Protein AF-A0A1M7P2T0-F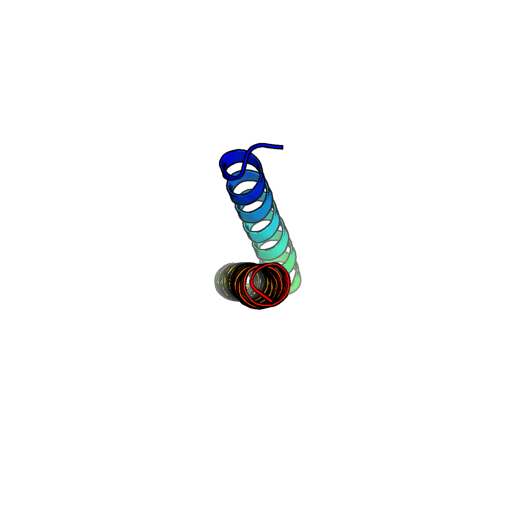1 (afdb_monomer_lite)

Sequence (59 aa):
MSMKRIIVMESIYALVVGFILGFIFDNILLGLAIGIGIGGIMVFILATINRRNLNKNKN

Organism: NCBI:txid1027249

pLDDT: mean 82.16, std 11.0, range [45.59, 91.81]

Foldseek 3Di:
DDPVVVVVVLVVQLQVQLCVVCVVVVHSPVSNVVSVVVSVVVVVVVVVVVVVVVVVVVD

Secondary structure (DSSP, 8-state):
--HHHHHHHHHHHHHHHHHHHHHHTT-HHHHHHHHHHHHHHHHHHHHHHHHHHHHHTT-

Structure (mmCIF, N/CA/C/O backbone):
data_AF-A0A1M7P2T0-F1
#
_entry.id   AF-A0A1M7P2T0-F1
#
loop_
_atom_site.group_PDB
_atom_site.id
_atom_site.type_symbol
_atom_site.label_atom_id
_atom_site.label_alt_id
_atom_site.label_comp_id
_atom_site.label_asym_id
_atom_site.label_entity_id
_atom_site.label_seq_id
_atom_site.pdbx_PDB_ins_code
_atom_site.Cartn_x
_atom_site.Cartn_y
_atom_site.Cartn_z
_atom_site.occupancy
_atom_site.B_iso_or_equiv
_atom_site.auth_seq_id
_atom_site.auth_comp_id
_atom_site.auth_asym_id
_atom_site.auth_atom_id
_atom_site.pdbx_PDB_model_num
ATOM 1 N N . MET A 1 1 ? -0.268 1.346 19.185 1.00 62.28 1 MET A N 1
ATOM 2 C CA . MET A 1 1 ? 0.306 2.063 18.019 1.00 62.28 1 MET A CA 1
ATOM 3 C C . MET A 1 1 ? -0.779 2.982 17.463 1.00 62.28 1 MET A C 1
ATOM 5 O O . MET A 1 1 ? -1.917 2.543 17.403 1.00 62.28 1 MET A O 1
ATOM 9 N N . SER A 1 2 ? -0.495 4.252 17.152 1.00 77.12 2 SER A N 1
ATOM 10 C CA . SER A 1 2 ? -1.540 5.187 16.685 1.00 77.12 2 SER A CA 1
ATOM 11 C C . SER A 1 2 ? -2.084 4.771 15.313 1.00 77.12 2 SER A C 1
ATOM 13 O O . SER A 1 2 ? -1.293 4.390 14.452 1.00 77.12 2 SER A O 1
ATOM 15 N N . MET A 1 3 ? -3.398 4.900 15.086 1.00 75.12 3 MET A N 1
ATOM 16 C CA . MET A 1 3 ? -4.066 4.592 13.807 1.00 75.12 3 MET A CA 1
ATOM 17 C C . MET A 1 3 ? -3.368 5.265 12.612 1.00 75.12 3 MET A C 1
ATOM 19 O O . MET A 1 3 ? -3.214 4.671 11.551 1.00 75.12 3 MET A O 1
ATOM 23 N N . LYS A 1 4 ? -2.846 6.482 12.821 1.00 79.56 4 LYS A N 1
ATOM 24 C CA . LYS A 1 4 ? -2.081 7.235 11.816 1.00 79.56 4 LYS A CA 1
ATOM 25 C C . LYS A 1 4 ? -0.794 6.515 11.396 1.00 79.56 4 LYS A C 1
ATOM 27 O O 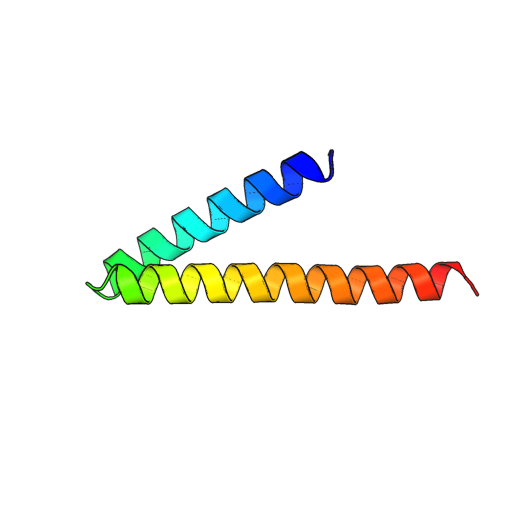. LYS A 1 4 ? -0.443 6.532 10.225 1.00 79.56 4 LYS A O 1
ATOM 32 N N . ARG A 1 5 ? -0.097 5.859 12.335 1.00 84.31 5 ARG A N 1
ATOM 33 C CA . ARG A 1 5 ? 1.124 5.086 12.038 1.00 84.31 5 ARG A CA 1
ATOM 34 C C . ARG A 1 5 ? 0.825 3.814 11.254 1.00 84.31 5 ARG A C 1
ATOM 36 O O . ARG A 1 5 ? 1.649 3.433 10.435 1.00 84.31 5 ARG A O 1
ATOM 43 N N . ILE A 1 6 ? -0.323 3.183 11.505 1.00 82.25 6 ILE A N 1
ATOM 44 C CA . ILE A 1 6 ? -0.749 1.981 10.776 1.00 82.25 6 ILE A CA 1
ATOM 45 C C . ILE A 1 6 ? -0.960 2.341 9.308 1.00 82.25 6 ILE A C 1
ATOM 47 O O . ILE A 1 6 ? -0.310 1.757 8.454 1.00 82.25 6 ILE A O 1
ATOM 51 N N . ILE A 1 7 ? -1.740 3.392 9.039 1.00 80.06 7 ILE A N 1
ATOM 52 C CA . ILE A 1 7 ? -2.008 3.870 7.676 1.00 80.06 7 ILE A CA 1
ATOM 53 C C . ILE A 1 7 ? -0.708 4.233 6.946 1.00 80.06 7 ILE A C 1
ATOM 55 O O . ILE A 1 7 ? -0.511 3.826 5.810 1.00 80.06 7 ILE A O 1
ATOM 59 N N . VAL A 1 8 ? 0.208 4.961 7.598 1.00 86.25 8 VAL A N 1
ATOM 60 C CA . VAL A 1 8 ? 1.496 5.331 6.982 1.00 86.25 8 VAL A CA 1
ATOM 61 C C . VAL A 1 8 ? 2.336 4.097 6.644 1.00 86.25 8 VAL A C 1
ATOM 63 O O . VAL A 1 8 ? 2.873 4.016 5.543 1.00 86.25 8 VAL A O 1
ATOM 66 N N . MET A 1 9 ? 2.438 3.130 7.559 1.00 86.81 9 MET A N 1
ATOM 67 C CA . MET A 1 9 ? 3.175 1.888 7.307 1.00 86.81 9 MET A CA 1
ATOM 68 C C . MET A 1 9 ? 2.546 1.070 6.178 1.00 86.81 9 MET A C 1
ATOM 70 O O . MET A 1 9 ? 3.270 0.546 5.337 1.00 86.81 9 MET A O 1
ATOM 74 N N . GLU A 1 10 ? 1.217 0.994 6.128 1.00 82.44 10 GLU A N 1
ATOM 75 C CA . GLU A 1 10 ? 0.483 0.276 5.084 1.00 82.44 10 GLU A CA 1
ATOM 76 C C . GLU A 1 10 ? 0.696 0.919 3.708 1.00 82.44 10 GLU A C 1
ATOM 78 O O . GLU A 1 10 ? 0.977 0.218 2.738 1.00 82.44 10 GLU A O 1
ATOM 83 N N . SER A 1 11 ? 0.676 2.255 3.633 1.00 83.56 11 SER A N 1
ATOM 84 C CA . SER A 1 11 ? 0.985 2.997 2.405 1.00 83.56 11 SER A CA 1
ATOM 85 C C . SER A 1 11 ? 2.414 2.752 1.917 1.00 83.56 11 SER A C 1
ATOM 87 O O . SER A 1 11 ? 2.633 2.569 0.721 1.00 83.56 11 SER A O 1
ATOM 89 N N . ILE A 1 12 ? 3.391 2.720 2.831 1.00 89.88 12 ILE A N 1
ATOM 90 C CA . ILE A 1 12 ? 4.786 2.407 2.490 1.00 89.88 12 ILE A CA 1
ATOM 91 C C . ILE A 1 12 ? 4.886 0.970 1.963 1.00 89.88 12 ILE A C 1
ATOM 93 O O . ILE A 1 12 ? 5.511 0.743 0.931 1.00 89.88 12 ILE A O 1
ATOM 97 N N . TYR A 1 13 ? 4.228 0.012 2.620 1.00 87.69 13 TYR A N 1
ATOM 98 C CA . TYR A 1 13 ? 4.198 -1.381 2.174 1.00 87.69 13 TYR A CA 1
ATOM 99 C C . TYR A 1 13 ? 3.573 -1.534 0.786 1.00 87.69 13 TYR A C 1
ATOM 101 O O . TYR A 1 13 ? 4.155 -2.200 -0.067 1.00 87.69 13 TYR A O 1
ATOM 109 N N . ALA A 1 14 ? 2.430 -0.896 0.533 1.00 85.50 14 ALA A N 1
ATOM 110 C CA . ALA A 1 14 ? 1.757 -0.949 -0.762 1.00 85.50 14 ALA A CA 1
ATOM 111 C C . ALA A 1 14 ? 2.631 -0.369 -1.887 1.00 85.50 14 ALA A C 1
ATOM 113 O O . ALA A 1 14 ? 2.687 -0.941 -2.977 1.00 85.50 14 ALA A O 1
ATOM 114 N N . LEU A 1 15 ? 3.360 0.720 -1.612 1.00 87.44 15 LEU A N 1
ATOM 115 C CA . LEU A 1 15 ? 4.315 1.302 -2.556 1.00 87.44 15 LEU A CA 1
ATOM 116 C C . LEU A 1 15 ? 5.490 0.366 -2.836 1.00 87.44 15 LEU A C 1
ATOM 118 O O . LEU A 1 15 ? 5.804 0.134 -3.999 1.00 87.44 15 LEU A O 1
ATOM 122 N N . VAL A 1 16 ? 6.113 -0.198 -1.798 1.00 91.12 16 VAL A N 1
ATOM 123 C CA . VAL A 1 16 ? 7.244 -1.127 -1.949 1.00 91.12 16 VAL A CA 1
ATOM 124 C C . VAL A 1 16 ? 6.823 -2.368 -2.734 1.00 91.12 16 VAL A C 1
ATOM 126 O O . VAL A 1 16 ? 7.492 -2.745 -3.693 1.00 91.12 16 VAL A O 1
ATOM 129 N N . VAL A 1 17 ? 5.684 -2.969 -2.385 1.00 89.31 17 VAL A N 1
ATOM 130 C CA . VAL A 1 17 ? 5.138 -4.140 -3.084 1.00 89.31 17 VAL A CA 1
ATOM 131 C C . VAL A 1 17 ? 4.800 -3.801 -4.534 1.00 89.31 17 VAL A C 1
ATOM 133 O O . VAL A 1 17 ? 5.170 -4.553 -5.433 1.00 89.31 17 VAL A O 1
ATOM 136 N N . GLY A 1 18 ? 4.160 -2.655 -4.783 1.00 89.31 18 GLY A N 1
ATOM 137 C CA . GLY A 1 18 ? 3.845 -2.208 -6.138 1.00 89.31 18 GLY A CA 1
ATOM 138 C C . GLY A 1 18 ? 5.091 -1.975 -6.993 1.00 89.31 18 GLY A C 1
ATOM 139 O O . GLY A 1 18 ? 5.106 -2.336 -8.168 1.00 89.31 18 GLY A O 1
ATOM 140 N N . PHE A 1 19 ? 6.165 -1.446 -6.401 1.00 89.50 19 PHE A N 1
ATOM 141 C CA . PHE A 1 19 ? 7.438 -1.235 -7.091 1.00 89.50 19 PHE A CA 1
ATOM 142 C C . PHE A 1 19 ? 8.147 -2.555 -7.416 1.00 89.50 19 PHE A C 1
ATOM 144 O O . PHE A 1 19 ? 8.611 -2.740 -8.539 1.00 89.50 19 PHE A O 1
ATOM 151 N N . ILE A 1 20 ? 8.186 -3.493 -6.462 1.00 91.56 20 ILE A N 1
ATOM 152 C CA . ILE A 1 20 ? 8.765 -4.831 -6.659 1.00 91.56 20 ILE A CA 1
ATOM 153 C C . ILE A 1 20 ? 8.008 -5.576 -7.760 1.00 91.56 20 ILE A C 1
ATOM 155 O O . ILE A 1 20 ? 8.623 -6.120 -8.672 1.00 91.56 20 ILE A O 1
ATOM 159 N N . LEU A 1 21 ? 6.673 -5.564 -7.719 1.00 88.62 21 LEU A N 1
ATOM 160 C CA . LEU A 1 21 ? 5.849 -6.178 -8.760 1.00 88.62 21 LEU A CA 1
ATOM 161 C C . LEU A 1 21 ? 6.047 -5.483 -10.108 1.00 88.62 21 LEU A C 1
ATOM 163 O O . LEU A 1 21 ? 6.165 -6.153 -11.126 1.00 88.62 21 LEU A O 1
ATOM 167 N N . GLY A 1 22 ? 6.147 -4.154 -10.123 1.00 90.00 22 GLY A N 1
ATOM 168 C CA . GLY A 1 22 ? 6.408 -3.389 -11.342 1.00 90.00 22 GLY A CA 1
ATOM 169 C C . GLY A 1 22 ? 7.729 -3.767 -12.000 1.00 90.00 22 GLY A C 1
ATOM 170 O O . GLY A 1 22 ? 7.792 -3.842 -13.223 1.00 90.00 22 GLY A O 1
ATOM 171 N N . PHE A 1 23 ? 8.745 -4.065 -11.190 1.00 90.94 23 PHE A N 1
ATOM 172 C CA . PHE A 1 23 ? 10.028 -4.573 -11.661 1.00 90.94 23 PHE A CA 1
ATOM 173 C C . PHE A 1 23 ? 9.923 -6.011 -12.190 1.00 90.94 23 PHE A C 1
ATOM 175 O O . PHE A 1 23 ? 10.461 -6.310 -13.246 1.00 90.94 23 PHE A O 1
ATOM 182 N N . ILE A 1 24 ? 9.189 -6.895 -11.504 1.00 91.44 24 ILE A N 1
ATOM 183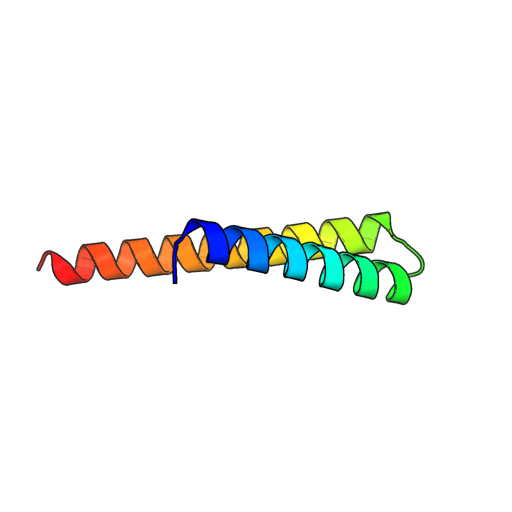 C CA . ILE A 1 24 ? 8.993 -8.296 -11.926 1.00 91.44 24 ILE A CA 1
ATOM 184 C C . ILE A 1 24 ? 8.249 -8.397 -13.264 1.00 91.44 24 ILE A C 1
ATOM 186 O O . ILE A 1 24 ? 8.546 -9.273 -14.070 1.00 91.44 24 ILE A O 1
ATOM 190 N N . PHE A 1 25 ? 7.265 -7.527 -13.491 1.00 89.25 25 PHE A N 1
ATOM 191 C CA . PHE A 1 25 ? 6.453 -7.527 -14.708 1.00 89.25 25 PHE A CA 1
ATOM 192 C C . PHE A 1 25 ? 7.015 -6.630 -15.823 1.00 89.25 25 PHE A C 1
ATOM 194 O O . PHE A 1 25 ? 6.320 -6.436 -16.821 1.00 89.25 25 PHE A O 1
ATOM 201 N N . ASP A 1 26 ? 8.209 -6.040 -15.645 1.00 91.19 26 ASP A N 1
ATOM 202 C CA . ASP A 1 26 ? 8.794 -5.014 -16.533 1.00 91.19 26 ASP A CA 1
ATOM 203 C C . ASP A 1 26 ? 7.811 -3.875 -16.876 1.00 91.19 26 ASP A C 1
ATOM 205 O O . ASP A 1 26 ? 7.872 -3.222 -17.920 1.00 91.19 26 ASP A O 1
ATOM 209 N N . ASN A 1 27 ? 6.842 -3.641 -15.991 1.00 91.81 27 ASN A N 1
ATOM 210 C CA . ASN A 1 27 ? 5.721 -2.756 -16.241 1.00 91.81 27 ASN A CA 1
ATOM 211 C C . ASN A 1 27 ? 5.294 -2.084 -14.936 1.00 91.81 27 ASN A C 1
ATOM 213 O O . ASN A 1 27 ? 4.430 -2.563 -14.195 1.00 91.81 27 ASN A O 1
ATOM 217 N N . ILE A 1 28 ? 5.923 -0.939 -14.657 1.00 87.62 28 ILE A N 1
ATOM 218 C CA . ILE A 1 28 ? 5.721 -0.164 -13.425 1.00 87.62 28 ILE A CA 1
ATOM 219 C C . ILE A 1 28 ? 4.247 0.207 -13.226 1.00 87.62 28 ILE A C 1
ATOM 221 O O . ILE A 1 28 ? 3.760 0.179 -12.096 1.00 87.62 28 ILE A O 1
ATOM 225 N N . LEU A 1 29 ? 3.521 0.509 -14.308 1.00 87.88 29 LEU A N 1
ATOM 226 C CA . LEU A 1 29 ? 2.104 0.870 -14.238 1.00 87.88 29 LEU A CA 1
ATOM 227 C C . LEU A 1 29 ? 1.250 -0.296 -13.719 1.00 87.88 29 LEU A C 1
ATOM 229 O O . LEU A 1 29 ? 0.397 -0.106 -12.852 1.00 87.88 29 LEU A O 1
ATOM 233 N N . LEU A 1 30 ? 1.519 -1.507 -14.219 1.00 89.75 30 LEU A N 1
ATOM 234 C CA . LEU A 1 30 ? 0.848 -2.732 -13.787 1.00 89.75 30 LEU A CA 1
ATOM 235 C C . LEU A 1 30 ? 1.194 -3.052 -12.327 1.00 89.75 30 LEU A C 1
ATOM 237 O O . LEU A 1 30 ? 0.305 -3.332 -11.527 1.00 89.75 30 LEU A O 1
ATOM 241 N N . GLY A 1 31 ? 2.474 -2.948 -11.963 1.00 90.75 31 GLY A N 1
ATOM 242 C CA . GLY A 1 31 ? 2.942 -3.162 -10.594 1.00 90.75 31 GLY A CA 1
ATOM 243 C C . GLY A 1 31 ? 2.288 -2.230 -9.581 1.00 90.75 31 GLY A C 1
ATOM 244 O O . GLY A 1 31 ? 1.773 -2.689 -8.562 1.00 90.75 31 GLY A O 1
ATOM 245 N N . LEU A 1 32 ? 2.230 -0.929 -9.884 1.00 88.81 32 LEU A N 1
ATOM 246 C CA . LEU A 1 32 ? 1.543 0.057 -9.049 1.00 88.81 32 LEU A CA 1
ATOM 247 C C . LEU A 1 32 ? 0.042 -0.221 -8.948 1.00 88.81 32 LEU A C 1
ATOM 249 O O . LEU A 1 32 ? -0.503 -0.148 -7.850 1.00 88.81 32 LEU A O 1
ATOM 253 N N . ALA A 1 33 ? -0.624 -0.580 -10.050 1.00 90.12 33 ALA A N 1
ATOM 254 C CA . ALA A 1 33 ? -2.043 -0.933 -10.029 1.00 90.12 33 ALA A CA 1
ATOM 255 C C . ALA A 1 33 ? -2.318 -2.144 -9.122 1.00 90.12 33 ALA A C 1
ATOM 257 O O . ALA A 1 33 ? -3.264 -2.123 -8.332 1.00 90.12 33 ALA A O 1
ATOM 258 N N . ILE A 1 34 ? -1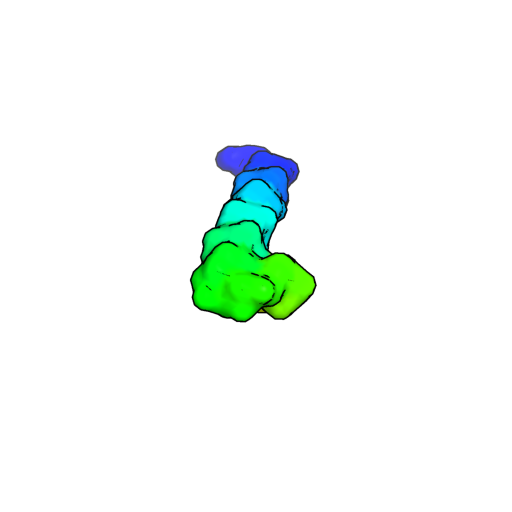.460 -3.168 -9.172 1.00 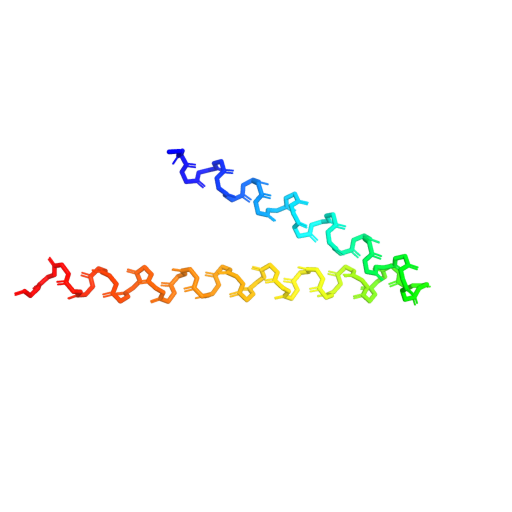89.19 34 ILE A N 1
ATOM 259 C CA . ILE A 1 34 ? -1.558 -4.335 -8.290 1.00 89.19 34 ILE A CA 1
ATOM 260 C C . ILE A 1 34 ? -1.266 -3.937 -6.836 1.00 89.19 34 ILE A C 1
ATOM 262 O O . ILE A 1 34 ? -2.016 -4.324 -5.943 1.00 89.19 34 ILE A O 1
ATOM 266 N N . GLY A 1 35 ? -0.235 -3.125 -6.584 1.00 88.19 35 GLY A N 1
ATOM 267 C CA . GLY A 1 35 ? 0.098 -2.624 -5.245 1.00 88.19 35 GLY A CA 1
ATOM 268 C C . GLY A 1 35 ? -1.048 -1.832 -4.605 1.00 88.19 35 GLY A C 1
ATOM 269 O O . GLY A 1 35 ? -1.399 -2.073 -3.449 1.00 88.19 35 GLY A O 1
ATOM 270 N N . ILE A 1 36 ? -1.696 -0.951 -5.377 1.00 87.62 36 ILE A N 1
ATOM 271 C CA . ILE A 1 36 ? -2.898 -0.216 -4.952 1.00 87.62 36 ILE A CA 1
ATOM 272 C C . ILE A 1 36 ? -4.067 -1.178 -4.715 1.00 87.62 36 ILE A C 1
ATOM 274 O O . ILE A 1 36 ? -4.771 -1.041 -3.715 1.00 87.62 36 ILE A O 1
ATOM 278 N N . GLY A 1 37 ? -4.261 -2.171 -5.587 1.00 89.44 37 GLY A N 1
ATOM 279 C CA . GLY A 1 37 ? -5.297 -3.193 -5.428 1.00 89.44 37 GLY A CA 1
ATOM 280 C C . GLY A 1 37 ? -5.141 -3.991 -4.132 1.00 89.44 37 GLY A C 1
ATOM 281 O O . GLY A 1 37 ? -6.095 -4.116 -3.365 1.00 89.44 37 GLY A O 1
ATOM 282 N N . ILE A 1 38 ? -3.927 -4.465 -3.840 1.00 87.62 38 ILE A N 1
ATOM 283 C CA . ILE A 1 38 ? -3.608 -5.200 -2.608 1.00 87.62 38 ILE A CA 1
ATOM 284 C C . ILE A 1 38 ? -3.833 -4.308 -1.381 1.00 87.62 38 ILE A C 1
ATOM 286 O O . ILE A 1 38 ? -4.502 -4.731 -0.438 1.00 87.62 38 ILE A O 1
ATOM 290 N N . GLY A 1 39 ? -3.342 -3.063 -1.407 1.00 85.25 39 GLY A N 1
ATOM 291 C CA . GLY A 1 39 ? -3.556 -2.103 -0.319 1.00 85.25 39 GLY A CA 1
ATOM 292 C C . GLY A 1 39 ? -5.041 -1.817 -0.070 1.00 85.25 39 GLY A C 1
ATOM 293 O O . GLY A 1 39 ? -5.504 -1.856 1.068 1.00 85.25 39 GLY A O 1
ATOM 294 N N . GLY A 1 40 ? -5.825 -1.613 -1.131 1.00 86.44 40 GLY A N 1
ATOM 295 C CA . GLY A 1 40 ? -7.269 -1.392 -1.035 1.00 86.44 40 GLY A CA 1
ATOM 296 C C . GLY A 1 40 ? -8.023 -2.589 -0.449 1.00 86.44 40 GLY A C 1
ATOM 297 O O . GLY A 1 40 ? -8.900 -2.412 0.400 1.00 86.44 40 GLY A O 1
ATOM 298 N N . ILE A 1 41 ? -7.654 -3.812 -0.844 1.00 88.75 41 ILE A N 1
ATOM 299 C CA . ILE A 1 41 ? -8.226 -5.048 -0.288 1.00 88.75 41 ILE A CA 1
ATOM 300 C C . ILE A 1 41 ? -7.899 -5.170 1.205 1.00 88.75 41 ILE A C 1
ATOM 302 O O . ILE A 1 41 ? -8.781 -5.504 1.996 1.00 88.75 41 ILE A O 1
ATOM 306 N N . MET A 1 42 ? -6.666 -4.862 1.610 1.00 83.25 42 MET A N 1
ATOM 307 C CA . MET A 1 42 ? -6.233 -4.931 3.008 1.00 83.25 42 MET A CA 1
ATOM 308 C C . MET A 1 42 ? -7.041 -3.976 3.899 1.00 83.25 42 MET A C 1
ATOM 310 O O . MET A 1 42 ? -7.601 -4.400 4.915 1.00 83.25 42 MET A O 1
ATOM 314 N N . VAL A 1 43 ? -7.212 -2.724 3.459 1.00 83.25 43 VAL A N 1
ATOM 315 C CA . VAL A 1 43 ? -8.053 -1.726 4.139 1.00 83.25 43 VAL A CA 1
ATOM 316 C C . VAL A 1 43 ? -9.513 -2.180 4.194 1.00 83.25 43 VAL A C 1
ATOM 318 O O . VAL A 1 43 ? -10.168 -2.041 5.229 1.00 83.25 43 VAL A O 1
ATOM 321 N N . PHE A 1 44 ? -10.036 -2.763 3.113 1.00 86.44 44 PHE A N 1
ATOM 322 C CA . PHE A 1 44 ? -11.408 -3.270 3.066 1.00 86.44 44 PHE A CA 1
ATOM 323 C C . PHE A 1 44 ? -11.638 -4.432 4.045 1.00 86.44 44 PHE A C 1
ATOM 325 O O . PHE A 1 44 ? -12.650 -4.467 4.756 1.00 86.44 44 PHE A O 1
ATOM 332 N N . ILE A 1 45 ? -10.686 -5.365 4.131 1.00 86.62 45 ILE A N 1
ATOM 333 C CA . ILE A 1 45 ? -10.705 -6.465 5.101 1.00 86.62 45 ILE A CA 1
ATOM 334 C C . ILE A 1 45 ? -10.657 -5.898 6.519 1.00 86.62 45 ILE A C 1
ATOM 336 O O . ILE A 1 45 ? -11.488 -6.271 7.349 1.00 86.62 45 ILE A O 1
ATOM 340 N N . LEU A 1 46 ? -9.750 -4.956 6.788 1.00 82.69 46 LEU A N 1
ATOM 341 C CA . LEU A 1 46 ? -9.614 -4.329 8.098 1.00 82.69 46 LEU A CA 1
ATOM 342 C C . LEU A 1 46 ? -10.905 -3.610 8.510 1.00 82.69 46 LEU A C 1
ATOM 344 O O . LEU A 1 46 ? -11.397 -3.823 9.617 1.00 82.69 46 LEU A O 1
ATOM 348 N N . ALA A 1 47 ? -11.511 -2.833 7.609 1.00 82.25 47 ALA A N 1
ATOM 349 C CA . ALA A 1 47 ? -12.790 -2.166 7.839 1.00 82.25 47 ALA A CA 1
ATOM 350 C C . ALA A 1 47 ? -13.919 -3.171 8.119 1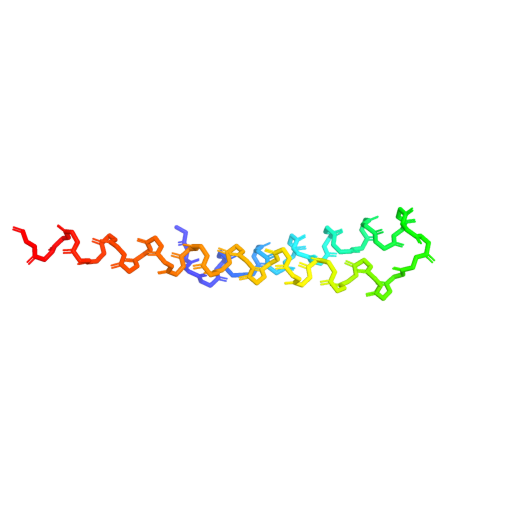.00 82.25 47 ALA A C 1
ATOM 352 O O . ALA A 1 47 ? -14.714 -2.985 9.044 1.00 82.25 47 ALA A O 1
ATOM 353 N N . THR A 1 48 ? -13.963 -4.272 7.365 1.00 85.62 48 THR A N 1
ATOM 354 C CA . THR A 1 48 ? -14.957 -5.339 7.540 1.00 85.62 48 THR A CA 1
ATOM 355 C C . THR A 1 48 ? -14.793 -6.059 8.880 1.00 85.62 48 THR A C 1
ATOM 357 O O . THR A 1 48 ? -15.786 -6.320 9.564 1.00 85.62 48 THR A O 1
ATOM 360 N N . ILE A 1 49 ? -13.560 -6.370 9.286 1.00 83.44 49 ILE A N 1
ATOM 361 C CA . ILE A 1 49 ? -13.258 -6.994 10.582 1.00 83.44 49 ILE A CA 1
ATOM 362 C C . ILE A 1 49 ? -13.625 -6.042 11.722 1.00 83.44 49 ILE A C 1
ATOM 364 O O . ILE A 1 49 ? -14.300 -6.450 12.668 1.00 83.44 49 ILE A O 1
ATOM 368 N N . ASN A 1 50 ? -13.247 -4.765 11.618 1.00 78.69 50 ASN A N 1
ATOM 369 C CA . ASN A 1 50 ? -13.531 -3.776 12.653 1.00 78.69 50 ASN A CA 1
ATOM 370 C C . ASN A 1 50 ? -15.045 -3.566 12.827 1.00 78.69 50 ASN A C 1
ATOM 372 O O . ASN A 1 50 ? -15.541 -3.490 13.950 1.00 78.69 50 ASN A O 1
ATOM 376 N N . ARG A 1 51 ? -15.805 -3.579 11.722 1.00 74.81 51 ARG A N 1
ATOM 377 C CA . ARG A 1 51 ? -17.275 -3.519 11.741 1.00 74.81 51 ARG A CA 1
ATOM 378 C C . ARG A 1 51 ? -17.898 -4.729 12.443 1.00 74.81 51 ARG A C 1
ATOM 380 O O . ARG A 1 51 ? -18.855 -4.560 13.193 1.00 74.81 51 ARG A O 1
ATOM 387 N N . ARG A 1 52 ? -17.351 -5.936 12.250 1.00 73.12 52 ARG A N 1
ATOM 388 C CA . ARG A 1 52 ? -17.808 -7.142 12.965 1.00 73.12 52 ARG A CA 1
ATOM 389 C C . ARG A 1 52 ? -17.464 -7.100 14.454 1.00 73.12 52 ARG A C 1
ATOM 391 O O . ARG A 1 52 ? -18.317 -7.440 15.267 1.00 73.12 52 ARG A O 1
ATOM 398 N N . ASN A 1 53 ? -16.264 -6.648 14.818 1.00 66.56 53 ASN A N 1
ATOM 399 C CA . ASN A 1 53 ? -15.849 -6.535 16.221 1.00 66.56 53 ASN A CA 1
ATOM 400 C C . ASN A 1 53 ? -16.672 -5.502 16.998 1.00 66.56 53 ASN A C 1
ATOM 402 O O . ASN A 1 53 ? -17.082 -5.774 18.123 1.00 66.56 53 ASN A O 1
ATOM 406 N N . LEU A 1 54 ? -16.985 -4.355 16.388 1.00 61.19 54 LEU A N 1
ATOM 407 C CA . LEU A 1 54 ? -17.868 -3.354 16.995 1.00 61.19 54 LEU A CA 1
ATOM 408 C C . LEU A 1 54 ? -19.286 -3.885 17.230 1.00 61.19 54 LEU A C 1
ATOM 410 O O . LEU A 1 54 ? -19.908 -3.533 18.226 1.00 61.19 54 LEU A O 1
ATOM 414 N N . ASN A 1 55 ? -19.785 -4.748 16.344 1.00 59.38 55 ASN A N 1
ATOM 415 C CA . ASN A 1 55 ? -21.109 -5.347 16.501 1.00 59.38 55 ASN A CA 1
ATOM 416 C C . ASN A 1 55 ? -21.131 -6.442 17.583 1.00 59.38 55 ASN A C 1
ATOM 418 O O . ASN A 1 55 ? -22.149 -6.657 18.228 1.00 59.38 55 ASN A O 1
ATOM 422 N N . LYS A 1 56 ? -19.995 -7.113 17.808 1.00 55.75 56 LYS A N 1
ATOM 423 C CA . LYS A 1 56 ? -19.842 -8.162 18.826 1.00 55.75 56 LYS A CA 1
ATOM 424 C C . LYS A 1 56 ? -19.662 -7.613 20.246 1.00 55.75 56 LYS A C 1
ATOM 426 O O . LYS A 1 56 ? -19.977 -8.310 21.192 1.00 55.75 56 LYS A O 1
ATOM 431 N N . ASN A 1 57 ? -19.164 -6.384 20.389 1.00 54.03 57 ASN A N 1
ATOM 432 C CA . ASN A 1 57 ? -19.000 -5.696 21.680 1.00 54.03 57 ASN A CA 1
ATOM 433 C C . ASN A 1 57 ? -20.267 -4.916 22.104 1.00 54.03 57 ASN A C 1
ATOM 435 O O . ASN A 1 57 ? -20.256 -4.155 23.064 1.00 54.03 57 ASN A O 1
ATOM 439 N N . LYS A 1 58 ? -21.359 -5.043 21.340 1.00 52.78 58 LYS A N 1
ATOM 440 C CA . LYS A 1 58 ? -22.634 -4.355 21.590 1.00 52.78 58 LYS A CA 1
ATOM 441 C C . LYS A 1 58 ? -23.759 -5.302 22.025 1.00 52.78 58 LYS A C 1
ATOM 443 O O . LYS A 1 58 ? -24.887 -4.842 22.169 1.00 52.78 58 LYS A O 1
ATOM 448 N N . ASN A 1 59 ? -23.448 -6.586 22.189 1.00 45.59 59 ASN A N 1
ATOM 449 C CA . ASN A 1 59 ? -24.350 -7.667 22.585 1.00 45.59 59 ASN A CA 1
ATOM 450 C C . ASN A 1 59 ? -23.724 -8.421 23.760 1.00 45.59 59 ASN A C 1
ATOM 452 O O . ASN A 1 59 ? -24.489 -8.987 24.563 1.00 45.59 59 ASN A O 1
#

Radius of gyration: 14.74 Å; chains: 1; bounding box: 34×16×39 Å